Protein AF-A0A343VR75-F1 (afdb_monomer_lite)

Sequence (107 aa):
MPDFEIVHTPKSATADLRHPAAAHLAATLHQLVAAAPPVSMPDGRTRRMTPRMVHELLAQRLPGQAVSQSQVYRYFAGTATPNTIVIWALAGIFTVSPRVFVPATTA

Structure (mmCIF, N/CA/C/O backbone):
data_AF-A0A343VR75-F1
#
_entry.id   AF-A0A343VR75-F1
#
loop_
_atom_site.group_PDB
_atom_site.id
_atom_site.type_symbol
_atom_site.label_atom_id
_atom_site.label_alt_id
_atom_site.label_comp_id
_atom_site.label_asym_id
_atom_site.label_entity_id
_atom_site.label_seq_id
_atom_site.pdbx_PDB_ins_code
_atom_site.Cartn_x
_atom_site.Cartn_y
_atom_site.Cartn_z
_atom_site.occupancy
_atom_site.B_iso_or_equiv
_atom_site.auth_seq_id
_atom_site.auth_comp_id
_atom_site.auth_asym_id
_atom_site.auth_atom_id
_atom_site.pdbx_PDB_model_num
ATOM 1 N N . MET A 1 1 ? 19.765 -15.865 33.336 1.00 43.75 1 MET A N 1
ATOM 2 C CA . MET A 1 1 ? 20.396 -14.679 32.725 1.00 43.75 1 MET A CA 1
ATOM 3 C C . MET A 1 1 ? 20.991 -15.150 31.414 1.00 43.75 1 MET A C 1
ATOM 5 O O . MET A 1 1 ? 21.883 -15.984 31.497 1.00 43.75 1 MET A O 1
ATOM 9 N N . PRO A 1 2 ? 20.456 -14.797 30.235 1.00 47.00 2 PRO A N 1
ATOM 10 C CA . PRO A 1 2 ? 21.151 -15.147 29.011 1.00 47.00 2 PRO A CA 1
ATOM 11 C C . PRO A 1 2 ? 22.311 -14.167 28.772 1.00 47.00 2 PRO A C 1
ATOM 13 O O . PRO A 1 2 ? 22.165 -12.964 28.975 1.00 47.00 2 PRO A O 1
ATOM 16 N N . ASP A 1 3 ? 23.450 -14.737 28.386 1.00 61.47 3 ASP A N 1
ATOM 17 C CA . ASP A 1 3 ? 24.758 -14.109 28.188 1.00 61.47 3 ASP A CA 1
ATOM 18 C C . ASP A 1 3 ? 24.957 -13.826 26.690 1.00 61.47 3 ASP A C 1
ATOM 20 O O . ASP A 1 3 ? 25.603 -14.583 25.966 1.00 61.47 3 ASP A O 1
ATOM 24 N N . PHE A 1 4 ? 24.274 -12.803 26.174 1.00 64.69 4 PHE A N 1
ATOM 25 C CA . PHE A 1 4 ? 24.510 -12.320 24.815 1.00 64.69 4 PHE A CA 1
ATOM 26 C C . PHE A 1 4 ? 24.413 -10.797 24.744 1.00 64.69 4 PHE A C 1
ATOM 28 O O . PHE A 1 4 ? 23.507 -10.183 25.307 1.00 64.69 4 PHE A O 1
ATOM 35 N N . GLU A 1 5 ? 25.345 -10.200 24.002 1.00 66.62 5 GLU A N 1
ATOM 36 C CA . GLU A 1 5 ? 25.411 -8.768 23.720 1.00 66.62 5 GLU A CA 1
ATOM 37 C C . GLU A 1 5 ? 25.155 -8.525 22.227 1.00 66.62 5 GLU A C 1
ATOM 39 O O . GLU A 1 5 ? 25.712 -9.202 21.359 1.00 66.62 5 GLU A O 1
ATOM 44 N N . ILE A 1 6 ? 24.287 -7.559 21.909 1.00 59.88 6 ILE A N 1
ATOM 45 C CA . ILE A 1 6 ? 23.960 -7.214 20.521 1.00 59.88 6 ILE A CA 1
ATOM 46 C C . ILE A 1 6 ? 25.080 -6.340 19.945 1.00 59.88 6 ILE A C 1
ATOM 48 O O . ILE A 1 6 ? 25.054 -5.112 20.057 1.00 59.88 6 ILE A O 1
ATOM 52 N N . VAL A 1 7 ? 26.043 -6.970 19.274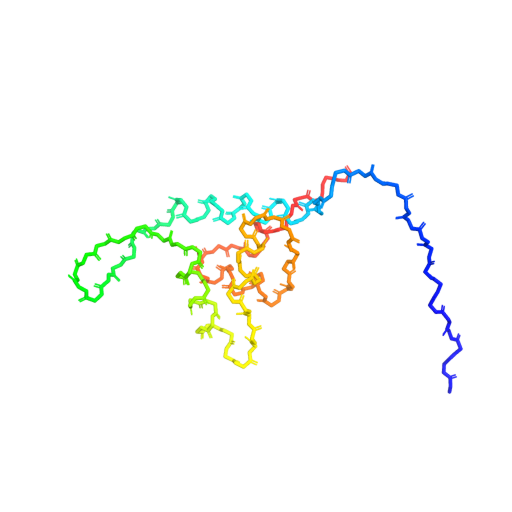 1.00 55.38 7 VAL A N 1
ATOM 53 C CA . VAL A 1 7 ? 27.091 -6.264 18.530 1.00 55.38 7 VAL A CA 1
ATOM 54 C C . VAL A 1 7 ? 26.497 -5.670 17.251 1.00 55.38 7 VAL A C 1
ATOM 56 O O . VAL A 1 7 ? 26.243 -6.369 16.271 1.00 55.38 7 VAL A O 1
ATOM 59 N N . HIS A 1 8 ? 26.282 -4.355 17.246 1.00 50.47 8 HIS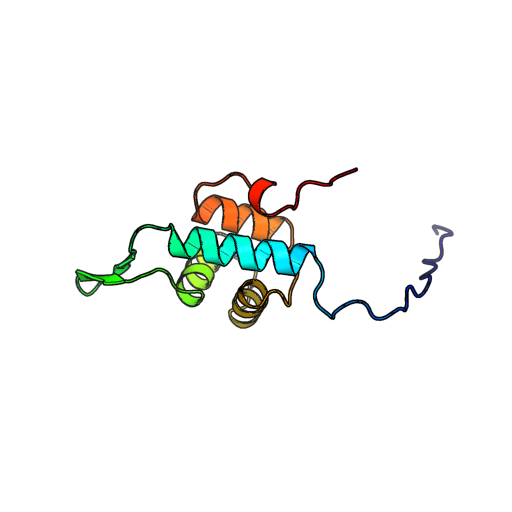 A N 1
ATOM 60 C CA . HIS A 1 8 ? 25.912 -3.617 16.041 1.00 50.47 8 HIS A CA 1
ATOM 61 C C . HIS A 1 8 ? 27.182 -3.235 15.281 1.00 50.47 8 HIS A C 1
ATOM 63 O O . HIS A 1 8 ? 27.854 -2.266 15.626 1.00 50.47 8 HIS A O 1
ATOM 69 N N . THR A 1 9 ? 27.523 -3.975 14.226 1.00 51.03 9 THR A N 1
ATOM 70 C CA . THR A 1 9 ? 28.544 -3.511 13.281 1.00 51.03 9 THR A CA 1
ATOM 71 C C . THR A 1 9 ? 27.973 -2.326 12.492 1.00 51.03 9 THR A C 1
ATOM 73 O O . THR A 1 9 ? 26.942 -2.486 11.829 1.00 51.03 9 THR A O 1
ATOM 76 N N . PRO A 1 10 ? 28.588 -1.131 12.528 1.00 46.91 10 PRO A N 1
ATOM 77 C CA . PRO A 1 10 ? 28.085 0.004 11.774 1.00 46.91 10 PRO A CA 1
ATOM 78 C C . PRO A 1 10 ? 28.392 -0.215 10.292 1.00 46.91 10 PRO A C 1
ATOM 80 O O . PRO A 1 10 ? 29.508 0.023 9.834 1.00 46.91 10 PRO A O 1
ATOM 83 N N . LYS A 1 11 ? 27.404 -0.654 9.507 1.00 48.25 11 LYS A N 1
ATOM 84 C CA . LYS A 1 11 ? 27.527 -0.597 8.048 1.00 48.25 11 LYS A CA 1
ATOM 85 C C . LYS A 1 11 ? 27.213 0.823 7.585 1.00 48.25 11 LYS A C 1
ATOM 87 O O . LYS A 1 11 ? 26.083 1.139 7.225 1.00 48.25 11 LYS A O 1
ATOM 92 N N . SER A 1 12 ? 28.229 1.677 7.622 1.00 50.56 12 SER A N 1
ATOM 93 C CA . SER A 1 12 ? 28.201 2.995 6.995 1.00 50.56 12 SER A CA 1
ATOM 94 C C . SER A 1 12 ? 28.870 2.913 5.625 1.00 50.56 12 SER A C 1
ATOM 96 O O . SER A 1 12 ? 30.049 2.580 5.559 1.00 50.56 12 SER A O 1
ATOM 98 N N . ALA A 1 13 ? 28.120 3.180 4.552 1.00 44.91 13 ALA A N 1
ATOM 99 C CA . ALA A 1 13 ? 28.625 3.774 3.307 1.00 44.91 13 ALA A CA 1
ATOM 100 C C . ALA A 1 13 ? 27.453 4.033 2.341 1.00 44.91 13 ALA A C 1
ATOM 102 O O . ALA A 1 13 ? 27.005 3.151 1.615 1.00 44.91 13 ALA A O 1
ATOM 103 N N . THR A 1 14 ? 26.939 5.256 2.410 1.00 50.00 14 THR A N 1
ATOM 104 C CA . THR A 1 14 ? 26.270 6.059 1.376 1.00 50.00 14 THR A CA 1
ATOM 105 C C . THR A 1 14 ? 26.125 5.404 -0.012 1.00 50.00 14 THR A C 1
ATOM 107 O O . THR A 1 14 ? 26.934 5.624 -0.907 1.00 50.00 14 THR A O 1
ATOM 110 N N . ALA A 1 15 ? 25.048 4.648 -0.215 1.00 46.28 15 ALA A N 1
ATOM 111 C CA . ALA A 1 15 ? 24.523 4.296 -1.531 1.00 46.28 15 ALA A CA 1
ATOM 112 C C . ALA A 1 15 ? 23.044 4.693 -1.516 1.00 46.28 15 ALA A C 1
ATOM 114 O O . ALA A 1 15 ? 22.315 4.181 -0.675 1.00 46.28 15 ALA A O 1
ATOM 115 N N . ASP A 1 16 ? 22.681 5.687 -2.332 1.00 48.16 16 ASP A N 1
ATOM 116 C CA . ASP A 1 16 ? 21.348 6.279 -2.543 1.00 48.16 16 ASP A CA 1
ATOM 117 C C . ASP A 1 16 ? 20.279 5.986 -1.470 1.00 48.16 16 ASP A C 1
ATOM 119 O O . ASP A 1 16 ? 19.771 4.876 -1.363 1.00 48.16 16 ASP A O 1
ATOM 123 N N . LEU A 1 17 ? 19.900 7.021 -0.709 1.00 57.94 17 LEU A N 1
ATOM 124 C CA . LEU A 1 17 ? 19.085 7.065 0.527 1.00 57.94 17 LEU A CA 1
ATOM 125 C C . LEU A 1 17 ? 17.680 6.392 0.525 1.00 57.94 17 LEU A C 1
ATOM 127 O O . LEU A 1 17 ? 16.840 6.721 1.365 1.00 57.94 17 LEU A O 1
ATOM 131 N N . ARG A 1 18 ? 17.375 5.449 -0.371 1.00 65.44 18 ARG A N 1
ATOM 132 C CA . ARG A 1 18 ? 16.153 4.634 -0.376 1.00 65.44 18 ARG A CA 1
ATOM 133 C C . ARG A 1 18 ? 16.494 3.149 -0.332 1.00 65.44 18 ARG A C 1
ATOM 135 O O . ARG A 1 18 ? 17.150 2.613 -1.216 1.00 65.44 18 ARG A O 1
ATOM 142 N N . HIS A 1 19 ? 15.966 2.460 0.675 1.00 81.12 19 HIS A N 1
ATOM 143 C CA . HIS A 1 19 ? 16.079 1.008 0.778 1.00 81.12 19 HIS A CA 1
ATOM 144 C C . HIS A 1 19 ? 15.487 0.335 -0.483 1.00 81.12 19 HIS A C 1
ATOM 146 O O . HIS A 1 19 ? 14.359 0.674 -0.857 1.00 81.12 19 HIS A O 1
ATOM 152 N N . PRO A 1 20 ? 16.157 -0.648 -1.116 1.00 84.69 20 PRO A N 1
ATOM 153 C CA . PRO A 1 20 ? 15.700 -1.248 -2.377 1.00 84.69 20 PRO A CA 1
ATOM 154 C C . PRO A 1 20 ? 14.293 -1.851 -2.272 1.00 84.69 20 PRO A C 1
ATOM 156 O O . PRO A 1 20 ? 13.471 -1.684 -3.169 1.00 84.69 20 PRO A O 1
ATOM 159 N N . ALA A 1 21 ? 13.957 -2.461 -1.129 1.00 85.12 21 ALA A N 1
ATOM 160 C CA . ALA A 1 21 ? 12.598 -2.950 -0.881 1.00 85.12 21 ALA A CA 1
ATOM 161 C C . ALA A 1 21 ? 11.539 -1.828 -0.838 1.00 85.12 21 ALA A C 1
ATOM 163 O O . ALA A 1 21 ? 10.407 -2.045 -1.258 1.00 85.12 21 ALA A O 1
ATOM 164 N N . ALA A 1 22 ? 11.888 -0.628 -0.358 1.00 90.31 22 ALA A N 1
ATOM 165 C CA . ALA A 1 22 ? 10.967 0.509 -0.341 1.00 90.31 22 ALA A CA 1
ATOM 166 C C . ALA A 1 22 ? 10.743 1.062 -1.758 1.00 90.31 22 ALA A C 1
ATOM 168 O O . ALA A 1 22 ? 9.615 1.400 -2.112 1.00 90.31 22 ALA A O 1
ATOM 169 N N . ALA A 1 23 ? 11.790 1.092 -2.590 1.00 91.06 23 ALA A N 1
ATOM 170 C CA . ALA A 1 23 ? 11.674 1.460 -4.000 1.00 91.06 23 ALA A CA 1
ATOM 171 C C . ALA A 1 23 ? 10.809 0.456 -4.785 1.00 91.06 23 ALA A C 1
ATOM 173 O O . ALA A 1 23 ? 9.894 0.866 -5.499 1.00 91.06 23 ALA A O 1
ATOM 174 N N . HIS A 1 24 ? 11.043 -0.850 -4.594 1.00 92.06 24 HIS A N 1
ATOM 175 C CA . HIS A 1 24 ? 10.244 -1.915 -5.214 1.00 92.06 24 HIS A CA 1
ATOM 176 C C . HIS A 1 24 ? 8.776 -1.849 -4.788 1.00 92.06 24 HIS A C 1
ATOM 178 O O . HIS A 1 24 ? 7.878 -1.913 -5.630 1.00 92.06 24 HIS A O 1
ATOM 184 N N . LEU A 1 25 ? 8.520 -1.646 -3.490 1.00 92.88 25 LEU A N 1
ATOM 185 C CA . LEU A 1 25 ? 7.167 -1.449 -2.975 1.00 92.88 25 LEU A CA 1
ATOM 186 C C . LEU A 1 25 ? 6.484 -0.264 -3.658 1.00 92.88 25 LEU A C 1
ATOM 188 O O . LEU A 1 25 ? 5.358 -0.408 -4.125 1.00 92.88 25 LEU A O 1
ATOM 192 N N . ALA A 1 26 ? 7.144 0.896 -3.704 1.00 94.62 26 ALA A N 1
ATOM 193 C CA . ALA A 1 26 ? 6.568 2.101 -4.288 1.00 94.62 26 ALA A CA 1
ATOM 194 C C . ALA A 1 26 ? 6.197 1.878 -5.756 1.00 94.62 26 ALA A C 1
ATOM 196 O O . ALA A 1 26 ? 5.064 2.155 -6.148 1.00 94.62 26 ALA A O 1
ATOM 197 N N . ALA A 1 27 ? 7.118 1.319 -6.547 1.00 94.88 27 ALA A N 1
ATOM 198 C CA . ALA A 1 27 ? 6.876 0.997 -7.951 1.00 94.88 27 ALA A CA 1
ATOM 199 C C . ALA A 1 27 ? 5.680 0.045 -8.113 1.00 94.88 27 ALA A C 1
ATOM 201 O O . ALA A 1 27 ? 4.763 0.329 -8.885 1.00 94.88 27 ALA A O 1
ATOM 202 N N . THR A 1 28 ? 5.644 -1.026 -7.318 1.00 95.12 28 THR A N 1
ATOM 203 C CA . THR A 1 28 ? 4.558 -2.014 -7.332 1.00 95.12 28 THR A CA 1
ATOM 204 C C . THR A 1 28 ? 3.217 -1.380 -6.949 1.00 95.12 28 THR A C 1
ATOM 206 O O . THR A 1 28 ? 2.211 -1.611 -7.613 1.00 95.12 28 THR A O 1
ATOM 209 N N . LEU A 1 29 ? 3.176 -0.526 -5.921 1.00 94.94 29 LEU A N 1
ATOM 210 C CA . LEU A 1 29 ? 1.954 0.170 -5.503 1.00 94.94 29 LEU A CA 1
ATOM 211 C C . LEU A 1 29 ? 1.423 1.110 -6.585 1.00 94.94 29 LEU A C 1
ATOM 213 O O . LEU A 1 29 ? 0.220 1.118 -6.838 1.00 94.94 29 LEU A O 1
ATOM 217 N N . HIS A 1 30 ? 2.297 1.880 -7.238 1.00 95.56 30 HIS A N 1
ATOM 218 C CA . HIS A 1 30 ? 1.896 2.750 -8.346 1.00 95.56 30 HIS A CA 1
ATOM 219 C C . HIS A 1 30 ? 1.334 1.944 -9.517 1.00 95.56 30 HIS A C 1
ATOM 221 O O . HIS A 1 30 ? 0.292 2.311 -10.055 1.00 95.56 30 HIS A O 1
ATOM 227 N N . GLN A 1 31 ? 1.966 0.821 -9.868 1.00 95.44 31 GLN A N 1
ATOM 228 C CA . GLN A 1 31 ? 1.467 -0.081 -10.909 1.00 95.44 31 GLN A CA 1
ATOM 229 C C . GLN A 1 31 ? 0.091 -0.651 -10.557 1.00 95.44 31 GLN A C 1
ATOM 231 O O . GLN A 1 31 ? -0.829 -0.585 -11.369 1.00 95.44 31 GLN A O 1
ATOM 236 N N . LEU A 1 32 ? -0.077 -1.159 -9.335 1.00 94.88 32 LEU A N 1
ATOM 237 C CA . LEU A 1 32 ? -1.340 -1.741 -8.888 1.00 94.88 32 LEU A CA 1
ATOM 238 C C . LEU A 1 32 ? -2.462 -0.700 -8.816 1.00 94.88 32 LEU A C 1
ATOM 240 O O . LEU A 1 32 ? -3.589 -0.985 -9.201 1.00 94.88 32 LEU A O 1
ATOM 244 N N . VAL A 1 33 ? -2.168 0.522 -8.368 1.00 93.56 33 VAL A N 1
ATOM 245 C CA . VAL A 1 33 ? -3.143 1.624 -8.328 1.00 93.56 33 VAL A CA 1
ATOM 246 C C . VAL A 1 33 ? -3.523 2.089 -9.729 1.00 93.56 33 VAL A C 1
ATOM 248 O O . VAL A 1 33 ? -4.689 2.398 -9.965 1.00 93.56 33 VAL A O 1
ATOM 251 N N . ALA A 1 34 ? -2.569 2.123 -10.661 1.00 92.19 34 ALA A N 1
ATOM 252 C CA . ALA A 1 34 ? -2.831 2.472 -12.053 1.00 92.19 34 ALA A CA 1
ATOM 253 C C . ALA A 1 34 ? -3.654 1.398 -12.785 1.00 92.19 34 ALA A C 1
ATOM 255 O O . ALA A 1 34 ? -4.469 1.745 -13.637 1.00 92.19 34 ALA A O 1
ATOM 256 N N . ALA A 1 35 ? -3.452 0.121 -12.445 1.00 91.69 35 ALA A N 1
ATOM 257 C CA . ALA A 1 35 ? -4.180 -1.013 -13.012 1.00 91.69 35 ALA A CA 1
ATOM 258 C C . ALA A 1 35 ? -5.534 -1.284 -12.328 1.00 91.69 35 ALA A C 1
ATOM 260 O O . ALA A 1 35 ? -6.365 -2.005 -12.880 1.00 91.69 35 ALA A O 1
ATOM 261 N N . ALA A 1 36 ? -5.763 -0.736 -11.131 1.00 89.00 36 ALA A N 1
ATOM 262 C CA . ALA A 1 36 ? -6.990 -0.963 -10.381 1.00 89.00 36 ALA A CA 1
ATOM 263 C C . ALA A 1 36 ? -8.218 -0.367 -11.100 1.00 89.00 36 ALA A C 1
ATOM 265 O O . ALA A 1 36 ? -8.144 0.745 -11.637 1.00 89.00 36 ALA A O 1
ATOM 266 N N . PRO A 1 37 ? -9.375 -1.055 -11.061 1.00 85.94 37 PRO A N 1
ATOM 267 C CA . PRO A 1 37 ? -10.628 -0.494 -11.545 1.00 85.94 37 PRO A CA 1
ATOM 268 C C . PRO A 1 37 ? -10.973 0.832 -10.844 1.00 85.94 37 PRO A C 1
ATOM 270 O O . PRO A 1 37 ? -10.637 1.019 -9.669 1.00 85.94 37 PRO A O 1
ATOM 273 N N . PRO A 1 38 ? -11.678 1.755 -11.522 1.00 85.88 38 PRO A N 1
ATOM 274 C CA . PRO A 1 38 ? -12.197 2.957 -10.882 1.00 85.88 38 PRO A CA 1
ATOM 275 C C . PRO A 1 38 ? -13.090 2.621 -9.680 1.00 85.88 38 PRO A C 1
ATOM 277 O O . PRO A 1 38 ? -13.946 1.741 -9.746 1.00 85.88 38 PRO A O 1
ATOM 280 N N . VAL A 1 39 ? -12.915 3.359 -8.587 1.00 85.81 39 VAL A N 1
ATOM 281 C CA . VAL A 1 39 ? -13.697 3.203 -7.358 1.00 85.81 39 VAL A CA 1
ATOM 282 C C . VAL A 1 39 ? -14.989 4.003 -7.488 1.00 85.81 39 VAL A C 1
ATOM 284 O O . VAL A 1 39 ? -14.955 5.187 -7.838 1.00 85.81 39 VAL A O 1
ATOM 287 N N . SER A 1 40 ? -16.122 3.362 -7.200 1.00 86.00 40 SER A N 1
ATOM 288 C CA . SER A 1 40 ? -17.428 4.027 -7.148 1.00 86.00 40 SER A CA 1
ATOM 289 C C . SER A 1 40 ? -17.562 4.835 -5.863 1.00 86.00 40 SER A C 1
ATOM 291 O O . SER A 1 40 ? -17.271 4.340 -4.774 1.00 86.00 40 SER A O 1
ATOM 293 N N . MET A 1 41 ? -17.997 6.081 -5.996 1.00 86.50 41 MET A N 1
ATOM 294 C CA . MET A 1 41 ? -18.207 7.001 -4.886 1.00 86.50 41 MET A CA 1
ATOM 295 C C . MET A 1 41 ? -19.696 7.104 -4.523 1.00 86.50 41 MET A C 1
ATOM 297 O O . MET A 1 41 ? -20.551 6.843 -5.372 1.00 86.50 41 MET A O 1
ATOM 301 N N . PRO A 1 42 ? -20.032 7.542 -3.294 1.00 81.12 42 PRO A N 1
ATOM 302 C CA . PRO A 1 42 ? -21.425 7.738 -2.877 1.00 81.12 42 PRO A CA 1
ATOM 303 C C . PRO A 1 42 ? -22.196 8.766 -3.718 1.00 81.12 42 PRO A C 1
ATOM 305 O O . PRO A 1 42 ? -23.416 8.701 -3.798 1.00 81.12 42 PRO A O 1
ATOM 308 N N . ASP A 1 43 ? -21.493 9.701 -4.365 1.00 86.69 43 ASP A N 1
ATOM 309 C CA . ASP A 1 43 ? -22.061 10.702 -5.279 1.00 86.69 43 ASP A CA 1
ATOM 310 C C . ASP A 1 43 ? -22.357 10.141 -6.689 1.00 86.69 43 ASP A C 1
ATOM 312 O O . ASP A 1 43 ? -22.672 10.901 -7.606 1.00 86.69 43 ASP A O 1
ATOM 316 N N . GLY A 1 44 ? -22.223 8.823 -6.882 1.00 85.75 44 GLY A N 1
ATOM 317 C CA . GLY A 1 44 ? -22.442 8.128 -8.152 1.00 85.75 44 GLY A CA 1
ATOM 318 C C . GLY A 1 44 ? -21.302 8.285 -9.160 1.00 85.75 44 GLY A C 1
ATOM 319 O O . GLY A 1 44 ? -21.371 7.731 -10.256 1.00 85.75 44 GLY A O 1
ATOM 320 N N . ARG A 1 45 ? -20.237 9.024 -8.824 1.00 86.81 45 ARG A N 1
ATOM 321 C CA . ARG A 1 45 ? -19.083 9.208 -9.710 1.00 86.81 45 ARG A CA 1
ATOM 322 C C . ARG A 1 45 ? -18.077 8.081 -9.524 1.00 86.81 45 ARG A C 1
ATOM 324 O O . ARG A 1 45 ? -17.903 7.542 -8.435 1.00 86.81 45 ARG A O 1
ATOM 331 N N . THR A 1 46 ? -17.325 7.779 -10.573 1.00 88.56 46 THR A N 1
ATOM 332 C CA . THR A 1 46 ? -16.152 6.903 -10.478 1.00 88.56 46 THR A CA 1
ATOM 333 C C . THR A 1 46 ? -14.883 7.735 -10.369 1.00 88.56 46 THR A C 1
ATOM 335 O O . THR A 1 46 ? -14.708 8.697 -11.120 1.00 88.56 46 THR A O 1
ATOM 338 N N . ARG A 1 47 ? -13.963 7.365 -9.475 1.00 86.81 47 ARG A N 1
ATOM 339 C CA . ARG A 1 47 ? -12.645 8.008 -9.363 1.00 86.81 47 ARG A CA 1
ATOM 340 C C . ARG A 1 47 ? -11.521 6.990 -9.454 1.00 86.81 47 ARG A C 1
ATOM 342 O O . ARG A 1 47 ? -11.671 5.843 -9.044 1.00 86.81 47 ARG A O 1
ATOM 349 N N . ARG A 1 48 ? -10.367 7.430 -9.961 1.00 88.12 48 ARG A N 1
ATOM 350 C CA . ARG A 1 48 ? -9.137 6.641 -9.849 1.00 88.12 48 ARG A CA 1
ATOM 351 C C . ARG A 1 48 ? -8.788 6.451 -8.383 1.00 88.12 48 ARG A C 1
ATOM 353 O O . ARG A 1 48 ? -8.997 7.353 -7.567 1.00 88.12 48 ARG A O 1
ATOM 360 N N . MET A 1 49 ? -8.236 5.287 -8.076 1.00 90.00 49 MET A N 1
ATOM 361 C CA . MET A 1 49 ? -7.793 5.002 -6.728 1.00 90.00 49 MET A CA 1
ATOM 362 C C . MET A 1 49 ? -6.633 5.928 -6.343 1.00 90.00 49 MET A C 1
ATOM 364 O O . MET A 1 49 ? -5.757 6.233 -7.149 1.00 90.00 49 MET A O 1
ATOM 368 N N . THR A 1 50 ? -6.652 6.409 -5.103 1.00 90.81 50 THR A N 1
ATOM 369 C CA . THR A 1 50 ? -5.655 7.347 -4.568 1.00 90.81 50 THR A CA 1
ATOM 370 C C . THR A 1 50 ? -4.952 6.744 -3.352 1.00 90.81 50 THR A C 1
ATOM 372 O O . THR A 1 50 ? -5.528 5.873 -2.694 1.00 90.81 50 THR A O 1
ATOM 375 N N . PRO A 1 51 ? -3.760 7.237 -2.965 1.00 92.38 51 PRO A N 1
ATOM 376 C CA . PRO A 1 51 ? -3.099 6.805 -1.731 1.00 92.38 51 PRO A CA 1
ATOM 377 C C . PRO A 1 51 ? -3.986 6.945 -0.486 1.00 92.38 51 PRO A C 1
ATOM 379 O O . PRO A 1 51 ? -3.942 6.105 0.410 1.00 92.38 51 PRO A O 1
ATOM 382 N N . ARG A 1 52 ? -4.849 7.971 -0.450 1.00 93.06 52 ARG A N 1
ATOM 383 C CA . ARG A 1 52 ? -5.820 8.176 0.634 1.00 93.06 52 ARG A CA 1
ATOM 384 C C . ARG A 1 52 ? -6.841 7.039 0.716 1.00 93.06 52 ARG A C 1
ATOM 386 O O . ARG A 1 52 ? -7.114 6.561 1.809 1.00 93.06 52 ARG A O 1
ATOM 393 N N . MET A 1 53 ? -7.364 6.587 -0.423 1.00 92.56 53 MET A N 1
ATOM 394 C CA . MET A 1 53 ? -8.289 5.447 -0.472 1.00 92.56 53 MET A CA 1
ATOM 395 C C . MET A 1 53 ? -7.597 4.150 -0.048 1.00 92.56 53 MET A C 1
ATOM 397 O O . MET A 1 53 ? -8.176 3.364 0.691 1.00 92.56 53 MET A O 1
ATOM 401 N N . VAL A 1 54 ? -6.338 3.945 -0.452 1.00 92.75 54 VAL A N 1
ATOM 402 C CA . VAL A 1 54 ? -5.547 2.789 0.004 1.00 92.75 54 VAL A CA 1
ATOM 403 C C . VAL A 1 54 ? -5.371 2.817 1.523 1.00 92.75 54 VAL A C 1
ATOM 405 O O . VAL A 1 54 ? -5.538 1.788 2.168 1.00 92.75 54 VAL A O 1
ATOM 408 N N . HIS A 1 55 ? -5.102 3.984 2.113 1.00 93.88 55 HIS A N 1
ATOM 409 C CA . HIS A 1 55 ? -5.066 4.146 3.568 1.00 93.88 55 HIS A CA 1
ATOM 410 C C . HIS A 1 55 ? -6.403 3.781 4.235 1.00 93.88 55 HIS A C 1
ATOM 412 O O . HIS A 1 55 ? -6.404 3.025 5.202 1.00 93.88 55 HIS A O 1
ATOM 418 N N . GLU A 1 56 ? -7.535 4.259 3.714 1.00 91.88 56 GLU A N 1
ATOM 419 C CA . GLU A 1 56 ? -8.861 3.917 4.256 1.00 91.88 56 GLU A CA 1
ATOM 420 C C . GLU A 1 56 ? -9.146 2.410 4.173 1.00 91.88 56 GLU A C 1
ATOM 422 O O . GLU A 1 56 ? -9.598 1.810 5.147 1.00 91.88 56 GLU A O 1
ATOM 427 N N . LEU A 1 57 ? -8.809 1.772 3.04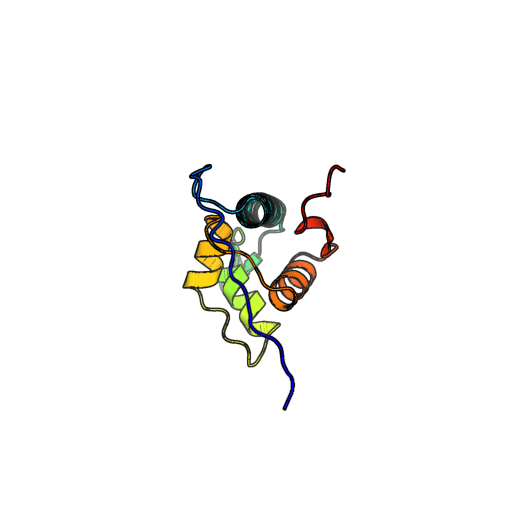9 1.00 91.69 57 LEU A N 1
ATOM 428 C CA . LEU A 1 57 ? -8.960 0.326 2.865 1.00 91.69 57 LEU A CA 1
ATOM 429 C C . LEU A 1 57 ? -8.028 -0.489 3.772 1.00 91.69 57 LEU A C 1
ATOM 431 O O . LEU A 1 57 ? -8.400 -1.577 4.218 1.00 91.69 57 LEU A O 1
ATOM 435 N N . LEU A 1 58 ? -6.823 0.017 4.051 1.00 91.56 58 LEU A N 1
ATOM 436 C CA . LEU A 1 58 ? -5.903 -0.587 5.015 1.00 91.56 58 LEU A CA 1
ATOM 437 C C . LEU A 1 58 ? -6.451 -0.490 6.438 1.00 91.56 58 LEU A C 1
ATOM 439 O O . LEU A 1 58 ? -6.440 -1.491 7.149 1.00 91.56 58 LEU A O 1
ATOM 443 N N . ALA A 1 59 ? -6.970 0.674 6.832 1.00 90.50 59 ALA A N 1
ATOM 444 C CA . ALA A 1 59 ? -7.559 0.883 8.152 1.00 90.50 59 ALA A CA 1
ATOM 445 C C . ALA A 1 59 ? -8.764 -0.041 8.403 1.00 90.50 59 ALA A C 1
ATOM 447 O O . ALA A 1 59 ? -8.929 -0.550 9.507 1.00 90.50 59 ALA A O 1
ATOM 448 N N . GLN A 1 60 ? -9.568 -0.316 7.370 1.00 89.81 60 GLN A N 1
ATOM 449 C CA . GLN A 1 60 ? -10.675 -1.277 7.450 1.00 89.81 60 GLN A CA 1
ATOM 450 C C . GLN A 1 60 ? -10.200 -2.728 7.617 1.00 89.81 60 GLN A C 1
ATOM 452 O O . GLN A 1 60 ? -10.840 -3.503 8.322 1.00 89.81 60 GLN A O 1
ATOM 457 N N . ARG A 1 61 ? -9.091 -3.114 6.968 1.00 88.62 61 ARG A N 1
ATOM 458 C CA . ARG A 1 61 ? -8.559 -4.490 7.023 1.00 88.62 61 ARG A CA 1
ATOM 459 C C . ARG A 1 61 ? -7.701 -4.782 8.248 1.00 88.62 61 ARG A C 1
ATOM 461 O O . ARG A 1 61 ? -7.576 -5.944 8.617 1.00 88.62 61 ARG A O 1
ATOM 468 N N . LEU A 1 62 ? -7.095 -3.763 8.851 1.00 87.19 62 LEU A N 1
ATOM 469 C CA . LEU A 1 62 ? -6.233 -3.892 10.025 1.00 87.19 62 LEU A CA 1
ATOM 470 C C . LEU A 1 62 ? -6.842 -3.157 11.232 1.00 87.19 62 LEU A C 1
ATOM 472 O O . LEU A 1 62 ? -6.242 -2.200 11.733 1.00 87.19 62 LEU A O 1
ATOM 476 N N . PRO A 1 63 ? -8.033 -3.574 11.713 1.00 78.50 63 PRO A N 1
ATOM 477 C CA . PRO A 1 63 ? -8.656 -2.940 12.865 1.00 78.50 63 PRO A CA 1
ATOM 478 C C . PRO A 1 63 ? -7.747 -3.093 14.091 1.00 78.50 63 PRO A C 1
ATOM 480 O O . PRO A 1 63 ? -7.301 -4.189 14.420 1.00 78.50 63 PRO A O 1
ATOM 483 N N . GLY A 1 64 ? -7.443 -1.978 14.757 1.00 78.25 64 GLY A N 1
ATOM 484 C CA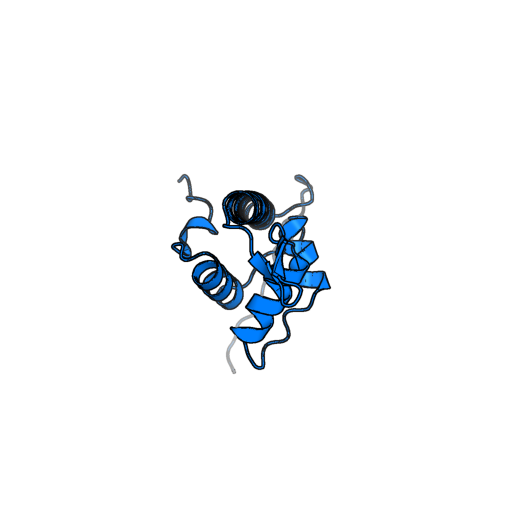 . GLY A 1 64 ? -6.571 -1.947 15.937 1.00 78.25 64 GLY A CA 1
ATOM 485 C C . GLY A 1 64 ? -5.081 -1.736 15.650 1.00 78.25 64 GLY A C 1
ATOM 486 O O . GLY A 1 64 ? -4.332 -1.458 16.584 1.00 78.25 64 GLY A O 1
ATOM 487 N N . GLN A 1 65 ? -4.640 -1.774 14.387 1.00 77.50 65 GLN A N 1
ATOM 488 C CA . GLN A 1 65 ? -3.280 -1.384 14.016 1.00 77.50 65 GLN A CA 1
ATOM 489 C C . GLN A 1 65 ? -3.301 -0.020 13.323 1.00 77.50 65 GLN A C 1
ATOM 491 O O . GLN A 1 65 ? -3.801 0.129 12.209 1.00 77.50 65 GLN A O 1
ATOM 496 N N . ALA A 1 66 ? -2.729 0.990 13.976 1.00 69.06 66 ALA A N 1
ATOM 497 C CA . ALA A 1 66 ? -2.667 2.338 13.426 1.00 69.06 66 ALA A CA 1
ATOM 498 C C . ALA A 1 66 ? -1.630 2.414 12.292 1.00 69.06 66 ALA A C 1
ATOM 500 O O . ALA A 1 66 ? -0.461 2.727 12.517 1.00 69.06 66 ALA A O 1
ATOM 501 N N . VAL A 1 67 ? -2.047 2.134 11.055 1.00 82.00 67 VAL A N 1
ATOM 502 C CA . VAL A 1 67 ? -1.275 2.535 9.873 1.00 82.00 67 VAL A CA 1
ATOM 503 C C . VAL A 1 67 ? -1.589 4.000 9.616 1.00 82.00 67 VAL A C 1
ATOM 505 O O . VAL A 1 67 ? -2.684 4.333 9.175 1.00 82.00 67 VAL A O 1
ATOM 508 N N . SER A 1 68 ? -0.648 4.894 9.919 1.00 89.12 68 SER A N 1
ATOM 509 C CA . SER A 1 68 ? -0.898 6.325 9.741 1.00 89.12 68 SER A CA 1
ATOM 510 C C . SER A 1 68 ? -0.977 6.697 8.260 1.00 89.12 68 SER A C 1
ATOM 512 O O . SER A 1 68 ? -0.254 6.152 7.420 1.00 89.12 68 SER A O 1
ATOM 514 N N . GLN A 1 69 ? -1.801 7.693 7.933 1.00 91.88 69 GLN A N 1
ATOM 515 C CA . GLN A 1 69 ? -1.887 8.232 6.575 1.00 91.88 69 GLN A CA 1
ATOM 516 C C . GLN A 1 69 ? -0.501 8.641 6.054 1.00 91.88 69 GLN A C 1
ATOM 518 O O . GLN A 1 69 ? -0.115 8.255 4.952 1.00 91.88 69 GLN A O 1
ATOM 523 N N . SER A 1 70 ? 0.298 9.331 6.873 1.00 93.12 70 SER A N 1
ATOM 524 C CA . SER A 1 70 ? 1.673 9.715 6.532 1.00 93.12 70 SER A CA 1
ATOM 525 C C . SER A 1 70 ? 2.560 8.511 6.206 1.00 93.12 70 SER A C 1
ATOM 527 O O . SER A 1 70 ? 3.396 8.586 5.308 1.00 93.12 70 SER A O 1
ATOM 529 N N . GLN A 1 71 ? 2.385 7.379 6.893 1.00 92.00 71 GLN A N 1
ATOM 530 C CA . GLN A 1 71 ? 3.121 6.153 6.593 1.00 92.00 71 GLN A CA 1
ATOM 531 C C . GLN A 1 71 ? 2.741 5.576 5.227 1.00 92.00 71 GLN A C 1
ATOM 533 O O . GLN A 1 71 ? 3.638 5.197 4.478 1.00 92.00 71 GLN A O 1
ATOM 538 N N . VAL A 1 72 ? 1.457 5.598 4.860 1.00 93.38 72 VAL A N 1
ATOM 539 C CA . VAL A 1 72 ? 1.014 5.192 3.517 1.00 93.38 72 VAL A CA 1
ATOM 540 C C . VAL A 1 72 ? 1.649 6.076 2.447 1.00 93.38 72 VAL A C 1
ATOM 542 O O . VAL A 1 72 ? 2.213 5.558 1.488 1.00 93.38 72 VAL A O 1
ATOM 545 N N . TYR A 1 73 ? 1.667 7.397 2.631 1.00 94.75 73 TYR A N 1
ATOM 546 C CA . TYR A 1 73 ? 2.357 8.289 1.691 1.00 94.75 73 TYR A CA 1
ATOM 547 C C . TYR A 1 73 ? 3.864 8.008 1.598 1.00 94.75 73 TYR A C 1
ATOM 549 O O . TYR A 1 73 ? 4.417 8.058 0.501 1.00 94.75 73 TYR A O 1
ATOM 557 N N . ARG A 1 74 ? 4.528 7.638 2.703 1.00 93.50 74 ARG A N 1
ATOM 558 C CA . ARG A 1 74 ? 5.936 7.200 2.666 1.00 93.50 74 ARG A CA 1
ATOM 559 C C . ARG A 1 74 ? 6.139 5.903 1.879 1.00 93.50 74 ARG A C 1
ATOM 561 O O . ARG A 1 74 ? 7.167 5.768 1.220 1.00 93.50 74 ARG A O 1
ATOM 568 N N . TYR A 1 75 ? 5.171 4.984 1.878 1.00 94.38 75 TYR A N 1
ATOM 569 C CA . TYR A 1 75 ? 5.212 3.803 1.006 1.00 94.38 75 TYR A CA 1
ATOM 570 C C . TYR A 1 75 ? 5.136 4.186 -0.471 1.00 94.38 75 TYR A C 1
ATOM 572 O O . TYR A 1 75 ? 5.962 3.740 -1.258 1.00 94.38 75 TYR A O 1
ATOM 580 N N . PHE A 1 76 ? 4.216 5.079 -0.839 1.00 93.94 76 PHE A N 1
ATOM 581 C CA . PHE A 1 76 ? 4.103 5.585 -2.212 1.00 93.94 76 PHE A CA 1
ATOM 582 C C . PHE A 1 76 ? 5.313 6.417 -2.661 1.00 93.94 76 PHE A C 1
ATOM 584 O O . PHE A 1 76 ? 5.627 6.452 -3.851 1.00 93.94 76 PHE A O 1
ATOM 591 N N . ALA A 1 77 ? 5.999 7.076 -1.726 1.00 92.81 77 ALA A N 1
ATOM 592 C CA . ALA A 1 77 ? 7.240 7.803 -1.985 1.00 92.81 77 ALA A CA 1
ATOM 593 C C . ALA A 1 77 ? 8.487 6.895 -2.020 1.00 92.81 77 ALA A C 1
ATOM 595 O O . ALA A 1 77 ? 9.563 7.350 -2.409 1.00 92.81 77 ALA A O 1
ATOM 596 N N . GLY A 1 78 ? 8.368 5.633 -1.592 1.00 92.25 78 GLY A N 1
ATOM 597 C CA . GLY A 1 78 ? 9.490 4.698 -1.479 1.00 92.25 78 GLY A CA 1
ATOM 598 C C . GLY A 1 78 ? 10.482 5.048 -0.370 1.00 92.25 78 GLY A C 1
ATOM 599 O O . GLY A 1 78 ? 11.662 4.723 -0.477 1.00 92.25 78 GLY A O 1
ATOM 600 N N . THR A 1 79 ? 10.023 5.728 0.683 1.00 91.31 79 THR A N 1
ATOM 601 C CA . THR A 1 79 ? 10.850 6.165 1.823 1.00 91.31 79 THR A CA 1
ATOM 602 C C . THR A 1 79 ? 10.608 5.356 3.096 1.00 91.31 79 THR A C 1
ATOM 604 O O . THR A 1 79 ? 11.292 5.569 4.094 1.00 91.31 79 THR A O 1
ATOM 607 N N . ALA A 1 80 ? 9.656 4.419 3.085 1.00 90.06 80 ALA A N 1
ATOM 608 C CA . ALA A 1 80 ? 9.400 3.508 4.196 1.00 90.06 80 ALA A CA 1
ATOM 609 C C . ALA A 1 80 ? 9.294 2.058 3.717 1.00 90.06 80 ALA A C 1
ATOM 611 O O . ALA A 1 80 ? 8.720 1.778 2.665 1.00 90.06 80 ALA A O 1
ATOM 612 N N . THR A 1 81 ? 9.811 1.134 4.524 1.00 87.81 81 THR A N 1
ATOM 613 C CA . THR A 1 81 ? 9.636 -0.306 4.329 1.00 87.81 81 THR A CA 1
ATOM 614 C C . THR A 1 81 ? 8.356 -0.781 5.028 1.00 87.81 81 THR A C 1
ATOM 616 O O . THR A 1 81 ? 8.051 -0.339 6.143 1.00 87.81 81 THR A O 1
ATOM 619 N N . PRO A 1 82 ? 7.550 -1.638 4.384 1.00 86.50 82 PRO A N 1
ATOM 620 C CA . PRO A 1 82 ? 6.334 -2.159 4.984 1.00 86.50 82 PRO A CA 1
ATOM 621 C C . PRO A 1 82 ? 6.690 -3.331 5.904 1.00 86.50 82 PRO A C 1
ATOM 623 O O . PRO A 1 82 ? 7.633 -4.078 5.642 1.00 86.50 82 PRO A O 1
ATOM 626 N N . ASN A 1 83 ? 5.923 -3.514 6.976 1.00 88.69 83 ASN A N 1
ATOM 627 C CA . ASN A 1 83 ? 6.000 -4.754 7.743 1.00 88.69 83 ASN A CA 1
ATOM 628 C C . ASN A 1 83 ? 5.162 -5.851 7.062 1.00 88.69 83 ASN A C 1
ATOM 630 O O . ASN A 1 83 ? 4.321 -5.573 6.203 1.00 88.69 83 ASN A O 1
ATOM 634 N N . THR A 1 84 ? 5.368 -7.102 7.469 1.00 90.00 84 THR A N 1
ATOM 635 C CA . THR A 1 84 ? 4.692 -8.266 6.878 1.00 90.00 84 THR A CA 1
ATOM 636 C C . THR A 1 84 ? 3.167 -8.161 6.947 1.00 90.00 84 THR A C 1
ATOM 638 O O . THR A 1 84 ? 2.491 -8.503 5.981 1.00 90.00 84 THR A O 1
ATOM 641 N N . ILE A 1 85 ? 2.611 -7.629 8.040 1.00 90.88 85 ILE A N 1
ATOM 642 C CA . ILE A 1 85 ? 1.158 -7.463 8.213 1.00 90.88 85 ILE A CA 1
ATOM 643 C C . ILE A 1 85 ? 0.591 -6.502 7.157 1.00 90.88 85 ILE A C 1
ATOM 645 O O . ILE A 1 85 ? -0.41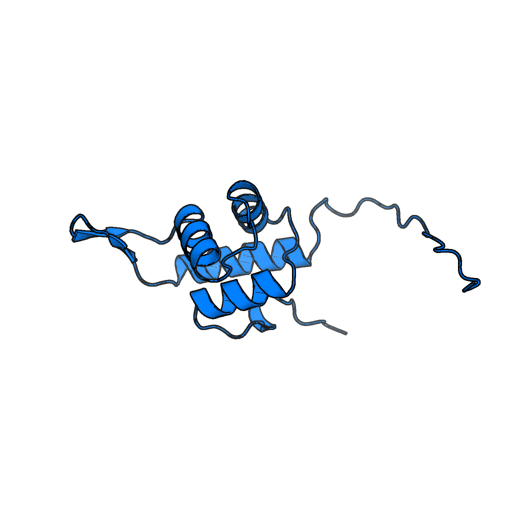6 -6.798 6.515 1.00 90.88 85 ILE A O 1
ATOM 649 N N . VAL A 1 86 ? 1.268 -5.374 6.925 1.00 91.69 86 VAL A N 1
ATOM 650 C CA . VAL A 1 86 ? 0.889 -4.394 5.899 1.00 91.69 86 VAL A CA 1
ATOM 651 C C . VAL A 1 86 ? 0.986 -5.000 4.500 1.00 91.69 86 VAL A C 1
ATOM 653 O O . VAL A 1 86 ? 0.086 -4.780 3.695 1.00 91.69 86 VAL A O 1
ATOM 656 N N . ILE A 1 87 ? 2.021 -5.797 4.211 1.00 93.19 87 ILE A N 1
ATOM 657 C CA . ILE A 1 87 ? 2.151 -6.500 2.922 1.00 93.19 87 ILE A CA 1
ATOM 658 C C . ILE A 1 87 ? 0.942 -7.414 2.678 1.00 93.19 87 ILE A C 1
ATOM 660 O O . ILE A 1 87 ? 0.352 -7.372 1.600 1.00 93.19 87 ILE A O 1
ATOM 664 N N . TRP A 1 88 ? 0.541 -8.206 3.675 1.00 93.56 88 TRP A N 1
ATOM 665 C CA . TRP A 1 88 ? -0.634 -9.076 3.565 1.00 93.56 88 TRP A CA 1
ATOM 666 C C . TRP A 1 88 ? -1.929 -8.287 3.355 1.00 93.56 88 TRP A C 1
ATOM 668 O O . TRP A 1 88 ? -2.744 -8.651 2.508 1.00 93.56 88 TRP A O 1
ATOM 678 N N . ALA A 1 89 ? -2.106 -7.177 4.073 1.00 93.38 89 ALA A N 1
ATOM 679 C CA . ALA A 1 89 ? -3.281 -6.328 3.911 1.00 93.38 89 ALA A CA 1
ATOM 680 C C . ALA A 1 89 ? -3.339 -5.672 2.520 1.00 93.38 89 ALA A C 1
ATOM 682 O O . ALA A 1 89 ? -4.399 -5.662 1.893 1.00 93.38 89 ALA A O 1
ATOM 683 N N . LEU A 1 90 ? -2.204 -5.181 2.009 1.00 94.31 90 LEU A N 1
ATOM 684 C CA . LEU A 1 90 ? -2.084 -4.651 0.649 1.00 94.31 90 LEU A CA 1
ATOM 685 C C . LEU A 1 90 ? -2.403 -5.729 -0.391 1.00 94.31 90 LEU A C 1
ATOM 687 O O . LEU A 1 90 ? -3.220 -5.498 -1.278 1.00 94.31 90 LEU A O 1
ATOM 691 N N . ALA A 1 91 ? -1.837 -6.926 -0.251 1.00 94.94 91 ALA A N 1
ATOM 692 C CA . ALA A 1 91 ? -2.125 -8.056 -1.131 1.00 94.94 91 ALA A CA 1
ATOM 693 C C . ALA A 1 91 ? -3.631 -8.362 -1.203 1.00 94.94 91 ALA A C 1
ATOM 695 O O . ALA A 1 91 ? -4.181 -8.523 -2.292 1.00 94.94 91 ALA A O 1
ATOM 696 N N . GLY A 1 92 ? -4.319 -8.330 -0.057 1.00 93.31 92 GLY A N 1
ATOM 697 C CA . GLY A 1 92 ? -5.769 -8.499 0.019 1.00 93.31 92 GLY A CA 1
ATOM 698 C C . GLY A 1 92 ? -6.591 -7.333 -0.550 1.00 93.31 92 GLY A C 1
ATOM 699 O O . GLY A 1 92 ? -7.733 -7.551 -0.948 1.00 93.31 92 GLY A O 1
ATOM 700 N N . ILE A 1 93 ? -6.059 -6.105 -0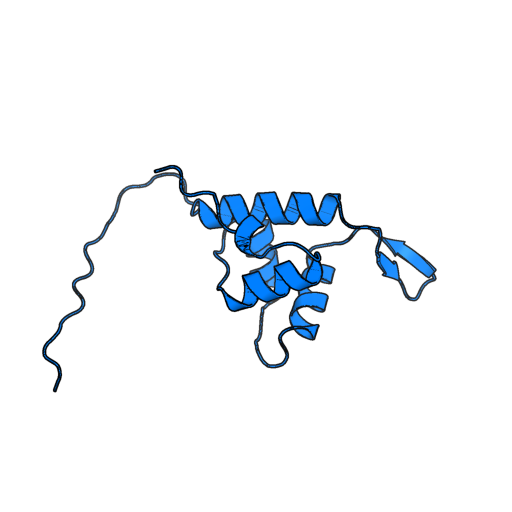.598 1.00 92.56 93 ILE A N 1
ATOM 701 C CA . ILE A 1 93 ? -6.707 -4.957 -1.265 1.00 92.56 93 ILE A CA 1
ATOM 702 C C . ILE A 1 93 ? -6.718 -5.158 -2.776 1.00 92.56 93 ILE A C 1
ATOM 704 O O . ILE A 1 93 ? -7.749 -4.974 -3.416 1.00 92.56 93 ILE A O 1
ATOM 708 N N . PHE A 1 94 ? -5.574 -5.548 -3.331 1.00 93.44 94 PHE A N 1
ATOM 709 C CA . PHE A 1 94 ? -5.384 -5.654 -4.774 1.00 93.44 94 PHE A CA 1
ATOM 710 C C . PHE A 1 94 ? -5.707 -7.041 -5.337 1.00 93.44 94 PHE A C 1
ATOM 712 O O . PHE A 1 94 ? -5.657 -7.225 -6.546 1.00 93.44 94 PHE A O 1
ATOM 719 N N . THR A 1 95 ? -6.057 -8.009 -4.484 1.00 93.75 95 THR A N 1
ATOM 720 C CA . THR A 1 95 ? -6.300 -9.411 -4.872 1.00 93.75 95 THR A CA 1
ATOM 721 C C . THR A 1 95 ? -5.092 -10.015 -5.605 1.00 93.75 95 THR A C 1
ATOM 723 O O . THR A 1 95 ? -5.218 -10.704 -6.613 1.00 93.75 95 THR A O 1
ATOM 726 N N . VAL A 1 96 ? -3.887 -9.735 -5.098 1.00 95.06 96 VAL A N 1
ATOM 727 C CA . VAL A 1 96 ? -2.611 -10.222 -5.650 1.00 95.06 96 VAL A CA 1
ATOM 728 C C . VAL A 1 96 ? -1.864 -11.074 -4.629 1.00 95.06 96 VAL A C 1
ATOM 730 O O . VAL A 1 96 ? -2.130 -11.011 -3.432 1.00 95.06 96 VAL A O 1
ATOM 733 N N . SER A 1 97 ? -0.892 -11.866 -5.085 1.00 94.19 97 SER A N 1
ATOM 734 C CA . SER A 1 97 ? -0.009 -12.608 -4.179 1.00 94.19 97 SER A CA 1
ATOM 735 C C . SER A 1 97 ? 0.889 -11.649 -3.380 1.00 94.19 97 SER A C 1
ATOM 737 O O . SER A 1 97 ? 1.508 -10.785 -3.997 1.00 94.19 97 SER A O 1
ATOM 739 N N . PRO A 1 98 ? 1.079 -11.823 -2.055 1.00 93.06 98 PRO A N 1
ATOM 740 C CA . PRO A 1 98 ? 2.011 -11.013 -1.256 1.00 93.06 98 PRO A CA 1
ATOM 741 C C . PRO A 1 98 ? 3.445 -10.989 -1.800 1.00 93.06 98 PRO A C 1
ATOM 743 O O . PRO A 1 98 ? 4.183 -10.032 -1.572 1.00 93.06 98 PRO A O 1
ATOM 746 N N . ARG A 1 99 ? 3.832 -12.028 -2.555 1.00 91.81 99 ARG A N 1
ATOM 747 C CA . ARG A 1 99 ? 5.150 -12.147 -3.189 1.00 91.81 99 ARG A CA 1
ATOM 748 C C . ARG A 1 99 ? 5.462 -11.009 -4.155 1.00 91.81 99 ARG A C 1
ATOM 750 O O . ARG A 1 99 ? 6.631 -10.697 -4.313 1.00 91.81 99 ARG A O 1
ATOM 757 N N . VAL A 1 100 ? 4.461 -10.362 -4.759 1.00 92.50 100 VAL A N 1
ATOM 758 C CA . VAL A 1 100 ? 4.705 -9.259 -5.710 1.00 92.50 100 VAL A CA 1
ATOM 759 C C . VAL A 1 100 ? 5.381 -8.055 -5.049 1.00 92.50 100 VAL A C 1
ATOM 761 O O . VAL A 1 100 ? 6.095 -7.307 -5.708 1.00 92.50 100 VAL A O 1
ATOM 764 N N . PHE A 1 101 ? 5.196 -7.886 -3.737 1.00 90.12 101 PHE A N 1
ATOM 765 C CA . PHE A 1 101 ? 5.790 -6.794 -2.965 1.00 90.12 101 PHE A CA 1
ATOM 766 C C . PHE A 1 101 ? 7.216 -7.088 -2.491 1.00 90.12 101 PHE A C 1
ATOM 768 O O . PHE A 1 101 ? 7.860 -6.208 -1.920 1.00 90.12 101 PHE A O 1
ATOM 775 N N . VAL A 1 102 ? 7.711 -8.306 -2.713 1.00 85.19 102 VAL A N 1
ATOM 776 C CA . VAL A 1 102 ? 9.075 -8.709 -2.380 1.00 85.19 102 VAL A CA 1
ATOM 777 C C . VAL A 1 102 ? 9.852 -8.816 -3.693 1.00 85.19 102 VAL A C 1
ATOM 779 O O . VAL A 1 102 ? 9.430 -9.565 -4.575 1.00 85.19 102 VAL A O 1
ATOM 782 N N . PRO A 1 103 ? 10.961 -8.075 -3.870 1.00 80.12 103 PRO A N 1
ATOM 783 C CA . PRO A 1 103 ? 11.781 -8.235 -5.062 1.00 80.12 103 PRO A CA 1
ATOM 784 C C . PRO A 1 103 ? 12.292 -9.677 -5.125 1.00 80.12 103 PRO A C 1
ATOM 786 O O . PRO A 1 103 ? 12.655 -10.253 -4.097 1.00 80.12 103 PRO A O 1
ATOM 789 N N . ALA A 1 104 ? 12.304 -10.273 -6.318 1.00 71.56 104 ALA A N 1
ATOM 790 C CA . ALA A 1 104 ? 12.929 -11.574 -6.500 1.00 71.56 104 ALA A CA 1
ATOM 791 C C . ALA A 1 104 ? 14.393 -11.454 -6.061 1.00 71.56 104 ALA A C 1
ATOM 793 O O . ALA A 1 104 ? 15.123 -10.609 -6.580 1.00 71.56 104 ALA A O 1
ATOM 794 N N . THR A 1 105 ? 14.808 -12.250 -5.076 1.00 58.12 105 THR A N 1
ATOM 795 C CA . THR A 1 105 ? 16.224 -12.366 -4.734 1.00 58.12 105 THR A CA 1
ATOM 796 C C . THR A 1 105 ? 16.913 -12.995 -5.934 1.00 58.12 105 THR A C 1
ATOM 798 O O . THR A 1 105 ? 16.851 -14.209 -6.118 1.00 58.12 105 THR A O 1
ATOM 801 N N . THR A 1 106 ? 17.525 -12.177 -6.783 1.00 51.34 106 THR A N 1
ATOM 802 C CA . THR A 1 106 ? 18.548 -12.663 -7.703 1.00 51.34 106 THR A CA 1
ATOM 803 C C . THR A 1 106 ? 19.725 -13.077 -6.825 1.00 51.34 106 THR A C 1
ATOM 805 O O . THR A 1 106 ? 20.291 -12.234 -6.126 1.00 51.34 106 THR A O 1
ATOM 808 N N . ALA A 1 107 ? 19.976 -14.385 -6.760 1.00 36.38 107 ALA A N 1
ATOM 809 C CA . ALA A 1 107 ? 21.157 -14.958 -6.122 1.00 36.38 107 ALA A CA 1
ATOM 810 C C . ALA A 1 107 ? 22.433 -14.563 -6.875 1.00 36.38 107 ALA A C 1
ATOM 812 O O . ALA A 1 107 ? 22.337 -14.345 -8.107 1.00 36.38 107 ALA A O 1
#

InterPro domains:
  IPR001387 Cro/C1-type, helix-turn-helix domain [PS50943] (67-101)
  IPR010982 Lambda repressor-like, DNA-binding domain superfamily [G3DSA:1.10.260.40] (20-107)
  IPR010982 Lambda repressor-like, DNA-binding domain superfamily [SSF47413] (46-104)

Organism: NCBI:txid1968788

Secondary structure (DSSP, 8-state):
--------------S-SS-HHHHHHHHHHHHHHHHSPPEEPTTS-EE---HHHHHHHHHHHSTT----HHHHHHHHHT-SPPPHHHHHHHHHHHT--GGGGS-----

Foldseek 3Di:
DDDDDDDDDDPDDDDPQFDVLLVLQLVLVVVLQVPDDFDQDPVRDTHRDDLVNVLVQLCVVDPPDDPDSVNSVCSNVRNDHDDPSSLVSSCVVSVHDSCSSPPPPPD

pLDDT: mean 82.47, std 15.86, range [36.38, 95.56]

Radius of gyration: 17.19 Å; chains: 1; bounding box: 51×26×46 Å